Protein AF-A0A392QID0-F1 (afdb_monomer_lite)

Structure (mmCIF, N/CA/C/O backbone):
data_AF-A0A392QID0-F1
#
_entry.id   AF-A0A392QID0-F1
#
loop_
_atom_site.group_PDB
_atom_site.id
_atom_site.type_symbol
_atom_site.label_atom_id
_atom_site.label_alt_id
_atom_site.label_comp_id
_atom_site.label_asym_id
_atom_site.label_entity_id
_atom_site.label_seq_id
_atom_site.pdbx_PDB_ins_code
_atom_site.Cartn_x
_atom_site.Cartn_y
_atom_site.Cartn_z
_atom_site.occupancy
_atom_site.B_iso_or_equiv
_atom_site.auth_seq_id
_atom_site.auth_comp_id
_atom_site.auth_asym_id
_atom_site.auth_atom_id
_atom_site.pdbx_PDB_model_num
ATOM 1 N N . MET A 1 1 ? 1.982 10.646 -7.174 1.00 65.62 1 MET A N 1
ATOM 2 C CA . MET A 1 1 ? 0.628 10.433 -7.729 1.00 65.62 1 MET A CA 1
ATOM 3 C C . MET A 1 1 ? -0.226 11.601 -7.268 1.00 65.62 1 MET A C 1
ATOM 5 O O . MET A 1 1 ? -0.320 11.804 -6.067 1.00 65.62 1 MET A O 1
ATOM 9 N N . ASP A 1 2 ? -0.749 12.419 -8.181 1.00 76.38 2 ASP A N 1
ATOM 10 C CA . ASP A 1 2 ? -1.582 13.567 -7.801 1.00 76.38 2 ASP A CA 1
ATOM 11 C C . ASP A 1 2 ? -3.038 13.122 -7.637 1.00 76.38 2 ASP A C 1
ATOM 13 O O . ASP A 1 2 ? -3.749 12.882 -8.612 1.00 76.38 2 ASP A O 1
ATOM 17 N N . VAL A 1 3 ? -3.467 12.998 -6.383 1.00 77.00 3 VAL A N 1
ATOM 18 C CA . VAL A 1 3 ? -4.842 12.634 -6.030 1.00 77.00 3 VAL A CA 1
ATOM 19 C C . VAL A 1 3 ? -5.770 13.851 -5.985 1.00 77.00 3 VAL A C 1
ATOM 21 O O . VAL A 1 3 ? -6.946 13.709 -5.682 1.00 77.00 3 VAL A O 1
ATOM 24 N N . SER A 1 4 ? -5.307 15.074 -6.251 1.00 74.94 4 SER A N 1
ATOM 25 C CA . SER A 1 4 ? -6.171 16.263 -6.192 1.00 74.94 4 SER A CA 1
ATOM 26 C C . SER A 1 4 ? -7.194 16.318 -7.334 1.00 74.94 4 SER A C 1
ATOM 28 O O . SER A 1 4 ? -8.289 16.845 -7.146 1.00 74.94 4 SER A O 1
ATOM 30 N N . ARG A 1 5 ? -6.870 15.731 -8.496 1.00 73.50 5 ARG A N 1
ATOM 31 C CA . ARG A 1 5 ? -7.701 15.793 -9.716 1.00 73.50 5 ARG A CA 1
ATOM 32 C C . ARG A 1 5 ? -8.426 14.489 -10.041 1.00 73.50 5 ARG A C 1
ATOM 34 O O . ARG A 1 5 ? -9.499 14.534 -10.631 1.00 73.50 5 ARG A O 1
ATOM 41 N N . MET A 1 6 ? -7.863 13.345 -9.650 1.00 74.75 6 MET A N 1
ATOM 42 C CA . MET A 1 6 ? -8.436 12.010 -9.847 1.00 74.75 6 MET A CA 1
ATOM 43 C C . MET A 1 6 ? -8.104 11.133 -8.639 1.00 74.75 6 MET A C 1
ATOM 45 O O . MET A 1 6 ? -6.942 11.007 -8.259 1.00 74.75 6 MET A O 1
ATOM 49 N N . ARG A 1 7 ? -9.134 10.536 -8.032 1.00 79.69 7 ARG A N 1
ATOM 50 C CA . ARG A 1 7 ? -9.029 9.736 -6.806 1.00 79.69 7 ARG A CA 1
ATOM 51 C C . ARG A 1 7 ? -9.616 8.356 -7.009 1.00 79.69 7 ARG A C 1
ATOM 53 O O . ARG A 1 7 ? -10.658 8.204 -7.638 1.00 79.69 7 ARG A O 1
ATOM 60 N N . ASN A 1 8 ? -8.970 7.371 -6.411 1.00 85.69 8 ASN A N 1
ATOM 61 C CA . ASN A 1 8 ? -9.540 6.054 -6.175 1.00 85.69 8 ASN A CA 1
ATOM 62 C C . ASN A 1 8 ? -9.742 5.853 -4.661 1.00 85.69 8 ASN A C 1
ATOM 64 O O . ASN A 1 8 ? -9.419 6.726 -3.851 1.00 85.69 8 ASN A O 1
ATOM 68 N N . VAL A 1 9 ? -10.251 4.682 -4.278 1.00 87.31 9 VAL A N 1
ATOM 69 C CA . VAL A 1 9 ? -10.490 4.318 -2.871 1.00 87.31 9 VAL A CA 1
ATOM 70 C C . VAL A 1 9 ? -9.206 4.364 -2.033 1.00 87.31 9 VAL A C 1
ATOM 72 O O . VAL A 1 9 ? -9.256 4.756 -0.872 1.00 87.31 9 VAL A O 1
ATOM 75 N N . ALA A 1 10 ? -8.049 4.050 -2.625 1.00 85.88 10 ALA A N 1
ATOM 76 C CA . ALA A 1 10 ? -6.766 4.053 -1.920 1.00 85.88 10 ALA A CA 1
ATOM 77 C C . ALA A 1 10 ? -6.408 5.424 -1.321 1.00 85.88 10 ALA A C 1
ATOM 79 O O . ALA A 1 10 ? -5.733 5.480 -0.302 1.00 85.88 10 ALA A O 1
ATOM 80 N N . SER A 1 11 ? -6.898 6.524 -1.906 1.00 85.38 11 SER A N 1
ATOM 81 C CA . SER A 1 11 ? -6.648 7.885 -1.405 1.00 85.38 11 SER A CA 1
ATOM 82 C C . SER A 1 11 ? -7.343 8.231 -0.079 1.00 85.38 11 SER A C 1
ATOM 84 O O . SER A 1 11 ? -7.062 9.284 0.487 1.00 85.38 11 SER A O 1
ATOM 86 N N . TYR A 1 12 ? -8.248 7.372 0.401 1.00 88.19 12 TYR A N 1
ATOM 87 C CA . TYR A 1 12 ? -8.970 7.541 1.667 1.00 88.19 12 TYR A CA 1
ATOM 88 C C . TYR A 1 12 ? -8.416 6.672 2.804 1.00 88.19 12 TYR A C 1
ATOM 90 O O . TYR A 1 12 ? -8.920 6.752 3.921 1.00 88.19 12 TYR A O 1
ATOM 98 N N . ILE A 1 13 ? -7.419 5.829 2.526 1.00 90.25 13 ILE A N 1
ATOM 99 C CA . ILE A 1 13 ? -6.754 5.001 3.539 1.00 90.25 13 ILE A CA 1
ATOM 100 C C . ILE A 1 13 ? -5.924 5.920 4.430 1.00 90.25 13 ILE A C 1
ATOM 102 O O . ILE A 1 13 ? -5.216 6.778 3.915 1.00 90.25 13 ILE A O 1
ATOM 106 N N . SER A 1 14 ? -6.029 5.766 5.747 1.00 89.69 14 SER A N 1
ATOM 107 C CA . SER A 1 14 ? -5.364 6.636 6.716 1.00 89.69 14 SER A CA 1
ATOM 108 C C . SER A 1 14 ? -3.925 6.197 7.001 1.00 89.69 14 SER A C 1
ATOM 110 O O . SER A 1 14 ? -3.540 5.045 6.772 1.00 89.69 14 SER A O 1
ATOM 112 N N . HIS A 1 15 ? -3.115 7.130 7.509 1.00 89.00 15 HIS A N 1
ATOM 113 C CA . HIS A 1 15 ? -1.774 6.811 7.982 1.00 89.00 15 HIS A CA 1
ATOM 114 C C . HIS A 1 15 ? -1.811 6.158 9.369 1.00 89.00 15 HIS A C 1
ATOM 116 O O . HIS A 1 15 ? -2.540 6.609 10.252 1.00 89.00 15 HIS A O 1
ATOM 122 N N . SER A 1 16 ? -0.979 5.139 9.586 1.00 86.75 16 SER A N 1
ATOM 123 C CA . SER A 1 16 ? -0.685 4.613 10.919 1.00 86.75 16 SER A CA 1
ATOM 124 C C . SER A 1 16 ? 0.755 4.116 11.004 1.00 86.75 16 SER A C 1
ATOM 126 O O . SER A 1 16 ? 1.245 3.495 10.065 1.00 86.75 16 SER A O 1
ATOM 128 N N . SER A 1 17 ? 1.397 4.306 12.160 1.00 84.12 17 SER A N 1
ATOM 129 C CA . SER A 1 17 ? 2.718 3.737 12.477 1.00 84.12 17 SER A CA 1
ATOM 130 C C . SER A 1 17 ? 2.692 2.209 12.637 1.00 84.12 17 SER A C 1
ATOM 132 O O . SER A 1 17 ? 3.741 1.573 12.681 1.00 84.12 17 SER A O 1
ATOM 134 N N . ILE A 1 18 ? 1.496 1.612 12.739 1.00 87.75 18 ILE A N 1
ATOM 135 C CA . ILE A 1 18 ? 1.275 0.161 12.727 1.00 87.75 18 ILE A CA 1
ATOM 136 C C . ILE A 1 18 ? 0.297 -0.145 11.581 1.00 87.75 18 ILE A C 1
ATOM 138 O O . ILE A 1 18 ? -0.909 -0.309 11.807 1.00 87.75 18 ILE A O 1
ATOM 142 N N . PRO A 1 19 ? 0.781 -0.140 10.328 1.00 91.56 19 PRO A N 1
ATOM 143 C CA . PRO A 1 19 ? -0.058 -0.382 9.163 1.00 91.56 19 PRO A CA 1
ATOM 144 C C . PRO A 1 19 ? -0.555 -1.830 9.112 1.00 91.56 19 PRO A C 1
ATOM 146 O O . PRO A 1 19 ? 0.130 -2.756 9.543 1.00 91.56 19 PRO A O 1
ATOM 149 N N . ASN A 1 20 ? -1.734 -2.035 8.526 1.00 93.00 20 ASN A N 1
ATOM 150 C CA . ASN A 1 20 ? -2.276 -3.370 8.234 1.00 93.00 20 ASN A CA 1
ATOM 151 C C . ASN A 1 20 ? -2.277 -3.701 6.732 1.00 93.00 20 ASN A C 1
ATOM 153 O O . ASN A 1 20 ? -2.416 -4.866 6.346 1.00 93.00 20 ASN A O 1
ATOM 157 N N . VAL A 1 21 ? -2.060 -2.693 5.886 1.00 92.56 21 VAL A N 1
ATOM 158 C CA . VAL A 1 21 ? -1.939 -2.807 4.433 1.00 92.56 21 VAL A CA 1
ATOM 159 C C . VAL A 1 21 ? -0.594 -2.223 3.987 1.00 92.56 21 VAL A C 1
ATOM 161 O O . VAL A 1 21 ? -0.083 -1.276 4.579 1.00 92.56 21 VAL A O 1
ATOM 164 N N . MET A 1 22 ? -0.010 -2.794 2.935 1.00 91.62 22 MET A N 1
ATOM 165 C CA . MET A 1 22 ? 1.241 -2.362 2.309 1.00 91.62 22 MET A CA 1
ATOM 166 C C . MET A 1 22 ? 1.025 -2.041 0.828 1.00 91.62 22 MET A C 1
ATOM 168 O O . MET A 1 22 ? 0.197 -2.664 0.164 1.00 91.62 22 MET A O 1
ATOM 172 N N . VAL A 1 23 ? 1.806 -1.099 0.291 1.00 91.19 23 VAL A N 1
ATOM 173 C CA . VAL A 1 23 ? 1.890 -0.840 -1.153 1.00 91.19 23 VAL A CA 1
ATOM 174 C C . VAL A 1 23 ? 2.959 -1.728 -1.784 1.00 91.19 23 VAL A C 1
ATOM 176 O O . VAL A 1 23 ? 4.100 -1.758 -1.329 1.00 91.19 23 VAL A O 1
ATOM 179 N N . GLN A 1 24 ? 2.614 -2.391 -2.882 1.00 91.69 24 GLN A N 1
ATOM 180 C CA . GLN A 1 24 ? 3.547 -3.138 -3.713 1.00 91.69 24 GLN A CA 1
ATOM 181 C C . GLN A 1 24 ? 3.510 -2.641 -5.158 1.00 91.69 24 GLN A C 1
ATOM 183 O O . GLN A 1 24 ? 2.447 -2.364 -5.719 1.00 91.69 24 GLN A O 1
ATOM 188 N N . PHE A 1 25 ? 4.694 -2.540 -5.759 1.00 90.25 25 PHE A N 1
ATOM 189 C CA . PHE A 1 25 ? 4.864 -2.203 -7.165 1.00 90.25 25 PHE A CA 1
ATOM 190 C C . PHE A 1 25 ? 4.665 -3.446 -8.027 1.00 90.25 25 PHE A C 1
ATOM 192 O O . PHE A 1 25 ? 5.396 -4.426 -7.892 1.00 90.25 25 PHE A O 1
ATOM 199 N N . VAL A 1 26 ? 3.685 -3.388 -8.922 1.00 90.12 26 VAL A N 1
ATOM 200 C CA . VAL A 1 26 ? 3.344 -4.476 -9.836 1.00 90.12 26 VAL A CA 1
ATOM 201 C C . VAL A 1 26 ? 3.471 -3.978 -11.270 1.00 90.12 26 VAL A C 1
ATOM 203 O O . VAL A 1 26 ? 2.990 -2.904 -11.624 1.00 90.12 26 VAL A O 1
ATOM 206 N N . LEU A 1 27 ? 4.127 -4.770 -12.111 1.00 90.81 27 LEU A N 1
ATOM 207 C CA . LEU A 1 27 ? 4.212 -4.548 -13.551 1.00 90.81 27 LEU A CA 1
ATOM 208 C C . LEU A 1 27 ? 3.369 -5.627 -14.223 1.00 90.81 27 LEU A C 1
AT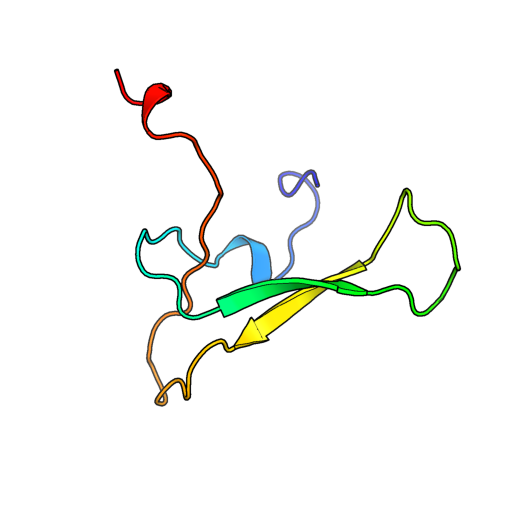OM 210 O O . LEU A 1 27 ? 3.633 -6.811 -14.019 1.00 90.81 27 LEU A O 1
ATOM 214 N N . TYR A 1 28 ? 2.347 -5.237 -14.985 1.00 83.00 28 TYR A N 1
ATOM 215 C CA . TYR A 1 28 ? 1.480 -6.203 -15.672 1.00 83.00 28 TYR A CA 1
ATOM 216 C C . TYR A 1 28 ? 1.301 -5.891 -17.163 1.00 83.00 28 TYR A C 1
ATOM 218 O O . TYR A 1 28 ? 1.222 -6.807 -17.975 1.00 83.00 28 TYR A O 1
ATOM 226 N N . ASP A 1 29 ? 1.246 -4.612 -17.526 1.00 84.81 29 ASP A N 1
ATOM 227 C CA . ASP A 1 29 ? 0.983 -4.114 -18.878 1.00 84.81 29 ASP A CA 1
ATOM 228 C C . ASP A 1 29 ? 2.266 -3.770 -19.639 1.00 84.81 29 ASP A C 1
ATOM 230 O O . ASP A 1 29 ? 2.372 -4.014 -20.840 1.00 84.81 29 ASP A O 1
ATOM 234 N N . HIS A 1 30 ? 3.258 -3.220 -18.942 1.00 83.12 30 HIS A N 1
ATOM 235 C CA . HIS A 1 30 ? 4.532 -2.826 -19.515 1.00 83.12 30 HIS A CA 1
ATOM 236 C C . HIS A 1 30 ? 5.690 -3.122 -18.555 1.00 83.12 30 HIS A C 1
ATOM 238 O O . HIS A 1 30 ? 5.592 -2.932 -17.345 1.00 83.12 30 HIS A O 1
ATOM 244 N N . ASN A 1 31 ? 6.849 -3.512 -19.090 1.00 81.81 31 ASN A N 1
ATOM 245 C CA . ASN A 1 31 ? 8.047 -3.779 -18.281 1.00 81.81 31 ASN A CA 1
ATOM 246 C C . ASN A 1 31 ? 8.845 -2.499 -17.940 1.00 81.81 31 ASN A C 1
ATOM 248 O O . ASN A 1 31 ? 10.058 -2.538 -17.740 1.00 81.81 31 ASN A O 1
ATOM 252 N N . ASN A 1 32 ? 8.186 -1.336 -17.946 1.00 85.56 32 ASN A N 1
ATOM 253 C CA . ASN A 1 32 ? 8.817 -0.070 -17.602 1.00 85.56 32 ASN A CA 1
ATOM 254 C C . ASN A 1 32 ? 8.829 0.131 -16.081 1.00 85.56 32 ASN A C 1
ATOM 256 O O . ASN A 1 32 ? 7.822 0.501 -15.480 1.00 85.56 32 ASN A O 1
ATOM 260 N N . LEU A 1 33 ? 10.005 -0.062 -15.487 1.00 82.75 33 LEU A N 1
ATOM 261 C CA . LEU A 1 33 ? 10.264 0.097 -14.053 1.00 82.75 33 LEU A CA 1
ATOM 262 C C . LEU A 1 33 ? 10.033 1.525 -13.530 1.00 82.75 33 LEU A C 1
ATOM 264 O O . LEU A 1 33 ? 9.921 1.704 -12.322 1.00 82.75 33 LEU A O 1
ATOM 268 N N . MET A 1 34 ? 9.952 2.533 -14.405 1.00 85.81 34 MET A N 1
ATOM 269 C CA . MET A 1 34 ? 9.700 3.924 -14.005 1.00 85.81 34 MET A CA 1
ATOM 270 C C . MET A 1 34 ? 8.219 4.217 -13.730 1.00 85.81 34 MET A C 1
ATOM 272 O O . MET A 1 34 ? 7.916 5.228 -13.100 1.00 85.81 34 MET A O 1
ATOM 276 N N . TYR A 1 35 ? 7.297 3.355 -14.180 1.00 84.50 35 TYR A N 1
ATOM 277 C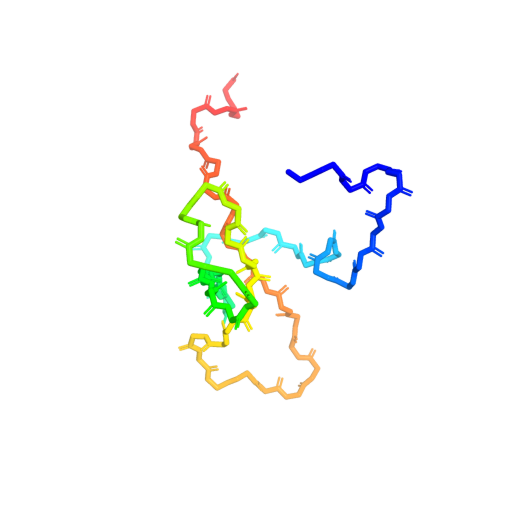 CA . TYR A 1 35 ? 5.850 3.570 -14.037 1.00 84.50 35 TYR A CA 1
ATOM 278 C C . TYR A 1 35 ? 5.094 2.341 -13.501 1.00 84.50 35 TYR A C 1
ATOM 280 O O . TYR A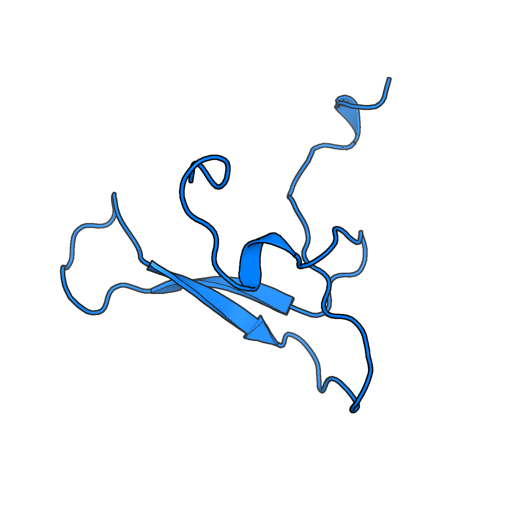 1 35 ? 4.100 1.933 -14.093 1.00 84.50 35 TYR A O 1
ATOM 288 N N . PRO A 1 36 ? 5.522 1.712 -12.395 1.00 88.88 36 PRO A N 1
ATOM 289 C CA . PRO A 1 36 ? 4.820 0.546 -11.873 1.00 88.88 36 PRO A CA 1
ATOM 290 C C . PRO A 1 36 ? 3.401 0.891 -11.401 1.00 88.88 36 PRO A C 1
ATOM 292 O O . PRO A 1 36 ? 3.133 2.000 -10.931 1.00 88.88 36 PRO A O 1
ATOM 295 N N . HIS A 1 37 ? 2.503 -0.092 -11.445 1.00 88.88 37 HIS A N 1
ATOM 296 C CA . HIS A 1 37 ? 1.190 0.016 -10.814 1.00 88.88 37 HIS A CA 1
ATOM 297 C C . HIS A 1 37 ? 1.344 -0.152 -9.305 1.00 88.88 37 HIS A C 1
ATOM 299 O O . HIS A 1 37 ? 1.946 -1.118 -8.838 1.00 88.88 37 HIS A O 1
ATOM 305 N N . LEU A 1 38 ? 0.789 0.783 -8.536 1.00 89.31 38 LEU A N 1
ATOM 306 C CA . LEU A 1 38 ? 0.722 0.669 -7.081 1.00 89.31 38 LEU A CA 1
ATOM 307 C C . LEU A 1 38 ? -0.504 -0.166 -6.706 1.00 89.31 38 LEU A C 1
ATOM 309 O O . LEU A 1 38 ? -1.637 0.257 -6.937 1.00 89.31 38 LEU A O 1
ATOM 313 N N . MET A 1 39 ? -0.276 -1.332 -6.106 1.00 91.56 39 MET A N 1
ATOM 314 C CA . MET A 1 39 ? -1.327 -2.211 -5.592 1.00 91.56 39 MET A CA 1
ATOM 315 C C . MET A 1 39 ? -1.212 -2.363 -4.075 1.00 91.56 39 MET A C 1
ATOM 317 O O . MET A 1 39 ? -0.115 -2.364 -3.524 1.00 91.56 39 MET A O 1
ATOM 321 N N . LEU A 1 40 ? -2.354 -2.477 -3.401 1.00 91.62 40 LEU A N 1
ATOM 322 C CA . LEU A 1 40 ? -2.446 -2.608 -1.947 1.00 91.62 40 LEU A CA 1
ATOM 323 C C . LEU A 1 40 ? -2.614 -4.079 -1.560 1.00 91.62 40 LEU A C 1
ATOM 325 O O . LEU A 1 40 ? -3.486 -4.758 -2.101 1.00 91.62 40 LEU A O 1
ATOM 329 N N . PHE A 1 41 ? -1.822 -4.543 -0.597 1.00 93.19 41 PHE A N 1
ATOM 330 C CA . PHE A 1 41 ? -1.857 -5.911 -0.079 1.00 93.19 41 PHE A CA 1
ATOM 331 C C . PHE A 1 41 ? -1.995 -5.917 1.440 1.00 93.19 41 PHE A C 1
ATOM 333 O O . PHE A 1 41 ? -1.371 -5.114 2.129 1.00 93.19 41 PHE A O 1
ATOM 340 N N . ALA A 1 42 ? -2.799 -6.836 1.972 1.00 93.88 42 ALA A N 1
ATOM 341 C CA . ALA A 1 42 ? -2.929 -7.017 3.413 1.00 93.88 42 ALA A CA 1
ATOM 342 C C . ALA A 1 42 ? -1.662 -7.672 3.987 1.00 93.88 42 ALA A C 1
ATOM 344 O O . ALA A 1 42 ? -1.193 -8.681 3.460 1.00 93.88 42 ALA A O 1
ATOM 345 N N . MET A 1 43 ? -1.121 -7.105 5.066 1.00 92.00 43 MET A N 1
ATOM 346 C CA . MET A 1 43 ? 0.015 -7.678 5.803 1.00 92.00 43 MET A CA 1
ATOM 347 C C . MET A 1 43 ? -0.425 -8.652 6.898 1.00 92.00 43 MET A C 1
ATOM 349 O O . MET A 1 43 ? 0.354 -9.491 7.342 1.00 92.00 43 MET A O 1
ATOM 353 N N . GLU A 1 44 ? -1.681 -8.554 7.324 1.00 92.44 44 GLU A N 1
ATOM 354 C CA . GLU A 1 44 ? -2.292 -9.407 8.337 1.00 92.44 44 GLU A CA 1
ATOM 355 C C . GLU A 1 44 ? -3.696 -9.848 7.907 1.00 92.44 44 GLU A C 1
ATOM 357 O O . GLU A 1 44 ? -4.270 -9.332 6.948 1.00 92.44 44 GLU A O 1
ATOM 362 N N . ASN A 1 45 ? -4.279 -10.805 8.631 1.00 93.50 45 ASN A N 1
ATOM 363 C CA . ASN A 1 45 ? -5.684 -11.156 8.449 1.00 93.50 45 ASN A CA 1
ATOM 364 C C . ASN A 1 45 ? -6.559 -10.058 9.062 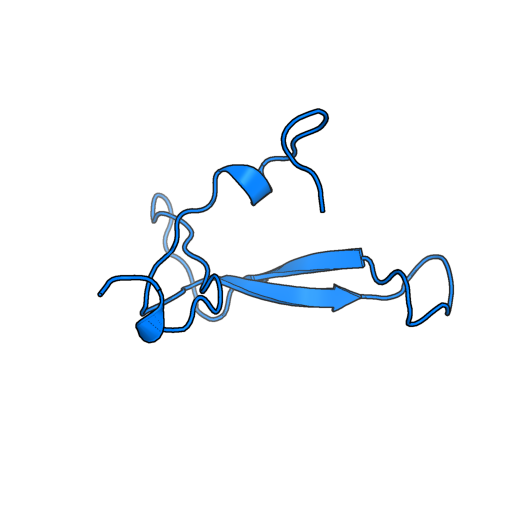1.00 93.50 45 ASN A C 1
ATOM 366 O O . ASN A 1 45 ? -6.704 -9.982 10.283 1.00 93.50 45 ASN A O 1
ATOM 370 N N . ILE A 1 46 ? -7.141 -9.211 8.214 1.00 92.25 46 ILE A N 1
ATOM 371 C CA . ILE A 1 46 ? -7.928 -8.060 8.654 1.00 92.25 46 ILE A CA 1
ATOM 372 C C . ILE A 1 46 ? -9.369 -8.512 8.953 1.00 92.25 46 ILE A C 1
ATOM 374 O O . ILE A 1 46 ? -10.062 -8.971 8.040 1.00 92.25 46 ILE A O 1
ATOM 378 N N . PRO A 1 47 ? -9.852 -8.411 10.206 1.00 93.81 47 PRO A N 1
ATOM 379 C CA . PRO A 1 47 ? -11.239 -8.721 10.529 1.00 93.81 47 PRO A CA 1
ATOM 380 C C . PRO A 1 47 ? -12.207 -7.749 9.834 1.00 93.81 47 PRO A C 1
ATOM 382 O O . PRO A 1 47 ? -11.838 -6.612 9.525 1.00 93.81 47 PRO A O 1
ATOM 385 N N . PRO A 1 48 ? -13.468 -8.160 9.609 1.00 93.38 48 PRO A N 1
ATOM 386 C CA . PRO A 1 48 ? -14.467 -7.289 9.002 1.00 93.38 48 PRO A CA 1
ATOM 387 C C . PRO A 1 48 ? -14.655 -6.012 9.831 1.00 93.38 48 PRO A C 1
ATOM 389 O O . PRO A 1 48 ? -14.564 -6.044 11.056 1.00 93.38 48 PRO A O 1
ATOM 392 N N . MET A 1 49 ? -14.950 -4.898 9.153 1.00 92.56 49 MET A N 1
ATOM 393 C CA . MET A 1 49 ? -15.159 -3.564 9.745 1.00 92.56 49 MET A CA 1
ATOM 394 C C . MET A 1 49 ? -13.919 -2.901 10.369 1.00 92.56 49 MET A C 1
ATOM 396 O O . MET A 1 49 ? -14.046 -1.812 10.926 1.00 92.56 49 MET A O 1
ATOM 400 N N . ARG A 1 50 ? -12.726 -3.502 10.277 1.00 90.81 50 ARG A N 1
ATOM 401 C CA . ARG A 1 50 ? -11.483 -2.831 10.681 1.00 90.81 50 ARG A CA 1
ATOM 402 C C . ARG A 1 50 ? -11.032 -1.852 9.601 1.00 90.81 50 ARG A C 1
ATOM 404 O O . ARG A 1 50 ? -11.072 -2.161 8.413 1.00 90.81 50 ARG A O 1
ATOM 411 N N . GLU A 1 51 ? -10.601 -0.676 10.035 1.00 91.56 51 GLU A N 1
ATOM 412 C CA . GLU A 1 51 ? -10.062 0.356 9.156 1.00 91.56 51 GLU A CA 1
ATOM 413 C C . GLU A 1 51 ? -8.741 -0.095 8.522 1.00 91.56 51 GLU A C 1
ATOM 415 O O . GLU A 1 51 ? -7.883 -0.674 9.194 1.00 91.56 51 GLU A O 1
ATOM 420 N N . PHE A 1 52 ? -8.570 0.186 7.230 1.00 92.44 52 PHE A N 1
ATOM 421 C CA . PHE A 1 52 ? -7.296 -0.013 6.551 1.00 92.44 52 PHE A CA 1
ATOM 422 C C . PHE A 1 52 ? -6.357 1.153 6.833 1.00 92.44 52 PHE A C 1
ATOM 424 O O . PHE A 1 52 ? -6.756 2.310 6.710 1.00 92.44 52 PHE A O 1
ATOM 431 N N . SER A 1 53 ? -5.108 0.833 7.156 1.00 91.94 53 SER A N 1
ATOM 432 C CA . SER A 1 53 ? -4.065 1.806 7.452 1.00 91.94 53 SER A CA 1
ATOM 433 C C . SER A 1 53 ? -2.787 1.504 6.676 1.00 91.94 53 SER A C 1
ATOM 435 O O . SER A 1 53 ? -2.396 0.343 6.510 1.00 91.94 53 SER A O 1
ATOM 437 N N . LEU A 1 54 ? -2.141 2.572 6.208 1.00 90.56 54 LEU A N 1
ATOM 438 C CA . LEU A 1 54 ? -0.900 2.531 5.445 1.00 90.56 54 LEU A CA 1
ATOM 439 C C . LEU A 1 54 ? 0.198 3.317 6.165 1.00 90.56 54 LEU A C 1
ATOM 441 O O . LEU A 1 54 ? -0.049 4.359 6.769 1.00 90.56 54 LEU A O 1
ATOM 445 N N . ASP A 1 55 ? 1.437 2.868 6.035 1.00 88.06 55 ASP A N 1
ATOM 446 C CA . ASP A 1 55 ? 2.575 3.715 6.348 1.00 88.06 55 ASP A CA 1
ATOM 447 C C . ASP A 1 55 ? 2.840 4.659 5.165 1.00 88.06 55 ASP A C 1
ATOM 449 O O . ASP A 1 55 ? 3.015 4.219 4.027 1.00 88.06 55 ASP A O 1
ATOM 453 N N . TYR A 1 56 ? 2.816 5.967 5.422 1.00 84.56 56 TYR A N 1
ATOM 454 C CA . TYR A 1 56 ? 3.089 6.979 4.403 1.00 84.56 56 TYR A CA 1
ATOM 455 C C . TYR A 1 56 ? 4.592 7.184 4.200 1.00 84.56 56 TYR A C 1
ATOM 457 O O . TYR A 1 56 ? 4.979 7.858 3.246 1.00 84.56 56 TYR A O 1
ATOM 465 N N . GLY A 1 57 ? 5.434 6.613 5.068 1.00 76.62 57 GLY A N 1
ATOM 466 C CA . GLY A 1 57 ? 6.882 6.776 5.013 1.00 76.62 57 GLY A CA 1
ATOM 467 C C . GLY A 1 57 ? 7.322 8.224 5.219 1.00 76.62 57 GLY A C 1
ATOM 468 O O . GLY A 1 57 ? 8.397 8.603 4.758 1.00 76.62 57 GLY A O 1
ATOM 469 N N . VAL A 1 58 ? 6.480 9.045 5.860 1.00 73.31 58 VAL A N 1
ATOM 470 C CA . VAL A 1 58 ? 6.861 10.395 6.280 1.00 73.31 58 VAL A CA 1
ATOM 471 C C . VAL A 1 58 ? 7.870 10.216 7.406 1.00 73.31 58 VAL A C 1
ATOM 473 O O . VAL A 1 58 ? 7.569 9.559 8.401 1.00 73.31 58 VAL A O 1
ATOM 476 N N . ALA A 1 59 ? 9.082 10.733 7.220 1.00 61.41 59 ALA A N 1
ATOM 477 C CA . ALA A 1 59 ? 10.065 10.745 8.290 1.00 61.41 59 ALA A CA 1
ATOM 478 C C . ALA A 1 59 ? 9.503 11.574 9.455 1.00 61.41 59 ALA A C 1
ATOM 480 O O . ALA A 1 59 ? 8.957 12.653 9.235 1.00 61.41 59 ALA A O 1
ATOM 481 N N . ASP A 1 60 ? 9.659 11.087 10.687 1.00 60.16 60 ASP A N 1
ATOM 482 C CA . ASP A 1 60 ? 9.256 11.785 11.924 1.00 60.16 60 ASP A CA 1
ATOM 483 C C . ASP A 1 60 ? 9.856 13.211 12.048 1.00 60.16 60 ASP A C 1
ATOM 485 O O . ASP A 1 60 ? 9.435 13.996 12.889 1.00 60.16 60 ASP A O 1
ATOM 489 N N . ASP A 1 61 ? 10.820 13.580 11.198 1.00 56.66 61 ASP A N 1
ATOM 490 C CA . ASP A 1 61 ? 11.439 14.910 11.137 1.00 56.66 61 ASP A CA 1
ATOM 491 C C . ASP A 1 61 ? 10.545 16.022 10.543 1.00 56.66 61 ASP A C 1
ATOM 493 O O . ASP A 1 61 ? 10.851 17.197 10.725 1.00 56.66 61 ASP A O 1
ATOM 497 N N . ASP A 1 62 ? 9.434 15.704 9.867 1.00 55.16 62 ASP A N 1
ATOM 498 C CA . ASP A 1 62 ? 8.538 16.718 9.270 1.00 55.16 62 ASP A CA 1
ATOM 499 C C . ASP A 1 62 ? 7.458 17.257 10.246 1.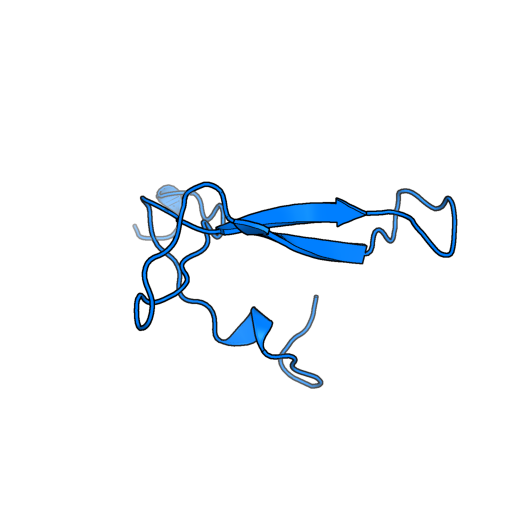00 55.16 62 ASP A C 1
ATOM 501 O O . ASP 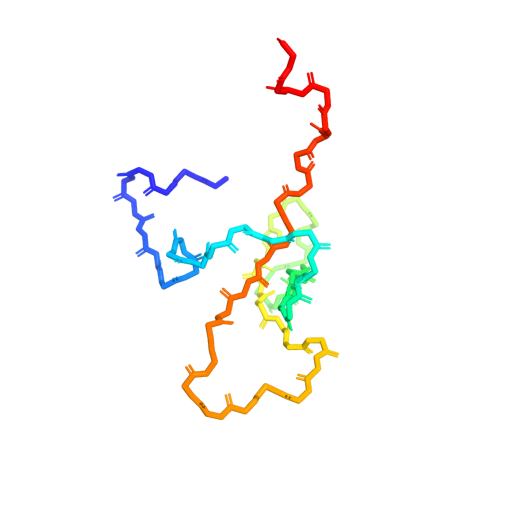A 1 62 ? 6.577 18.021 9.841 1.00 55.16 62 ASP A O 1
ATOM 505 N N . VAL A 1 63 ? 7.507 16.886 11.536 1.00 53.88 63 VAL A N 1
ATOM 506 C CA . VAL A 1 63 ? 6.578 17.366 12.590 1.00 53.88 63 VAL A CA 1
ATOM 507 C C . VAL A 1 63 ? 7.238 18.200 13.706 1.00 53.88 63 VAL A C 1
ATOM 509 O O . VAL A 1 63 ? 6.630 18.375 14.765 1.00 53.88 63 VAL A O 1
ATOM 512 N N . ALA A 1 64 ? 8.443 18.743 13.483 1.00 39.88 64 ALA A N 1
ATOM 513 C CA . ALA A 1 64 ? 9.131 19.648 14.420 1.00 39.88 64 ALA A CA 1
ATOM 514 C C . ALA A 1 64 ? 8.889 21.142 14.136 1.00 39.88 64 ALA A C 1
ATOM 516 O O . ALA A 1 64 ? 8.995 21.563 12.961 1.00 39.88 64 ALA A O 1
#

InterPro domains:
  IPR001214 SET domain [PF00856] (4-57)
  IPR001214 SET domain [PS50280] (1-57)
  IPR043550 Histone-lysine N-methyltransferase EHMT1/EHMT2 [PTHR46307] (1-58)
  IPR046341 SET domain superfamily [G3DSA:2.170.270.10] (1-63)
  IPR046341 SET domain superfamily [SSF82199] (2-58)

Sequence (64 aa):
MDVSRMRNVASYISHSSIPNVMVQFVLYDHNNLMYPHLMLFAMENIPPMREFSLDYGVADDDVA

Radius of gyration: 13.87 Å; chains: 1; bounding box: 27×31×34 Å

pLDDT: mean 83.91, std 11.4, range [39.88, 93.88]

Secondary structure (DSSP, 8-state):
--TTTS--GGGGPEE-SS-SEEEEEE-SS---TTS-EEEEEESS-PPTTPPPEE-----GGGG-

Organism: NCBI:txid97028

Foldseek 3Di:
DDPPVPDDPVVVAAADPDFQKEWDFDDDPDPDPVDTDTDIDGPDDDDPPDGGHYHPPPPPVVPD